Protein AF-A0A412TV08-F1 (afdb_monomer)

Organism: NCBI:txid28118

Solvent-accessible surface area (backbone atoms only — not comparable to full-atom values): 6202 Å² total; per-residue (Å²): 136,97,55,61,67,62,41,34,57,35,38,58,67,68,34,67,70,36,47,51,52,47,47,73,65,44,47,66,56,46,33,57,51,39,27,67,74,63,77,43,70,82,64,24,65,58,35,40,50,54,38,51,50,53,54,70,74,43,90,70,73,52,97,38,61,67,58,44,49,56,49,52,55,51,46,29,51,54,43,46,53,49,52,54,52,50,51,53,51,51,51,53,53,51,51,51,50,56,53,50,48,55,62,60,64,66,73,78,78,126

Nearest PDB structures (foldseek):
  5wur-assembly1_A  TM=7.816E-01  e=1.477E-01  Bacillus subtilis subsp. subtilis str. 168
  5wuq-assembly1_A  TM=8.439E-01  e=2.609E-01  Bacillus subtilis subsp. subtilis str. 168
  5wur-assembly2_B  TM=8.355E-01  e=5.787E-01  Bacillus subtilis subsp. subtilis str. 168
  8z6g-assembly3_F  TM=8.145E-01  e=9.124E-01  Pseudomonas aeruginosa
  8z6g-assembly1_B  TM=6.628E-01  e=6.485E-01  Pseudomonas aeruginosa

Secondary structure (DSSP, 8-state):
---HHHHHHHHHTT-HHHHHHHHHHHHHHHHHHHHHHHSSSTTHHHHHHHHHHHHHHS----SSHHHHHHHHHHHHHHHHHHHHHHHHHHHHHHHHHHHHHHHHHTTS--

Mean predicted aligned error: 6.92 Å

Foldseek 3Di:
DVDFQVLQVCVLVVPPVSLVVCCVPVVVVQLVVLCVLLVHNPCSNVLLVVLSVVSSPDNDHDPTPVRVNVSSNVSSNVSSVVVNVVVVVVVVVVVVVVVVVVVVVVVPPD

pLDDT: mean 89.28, std 14.38, range [39.72,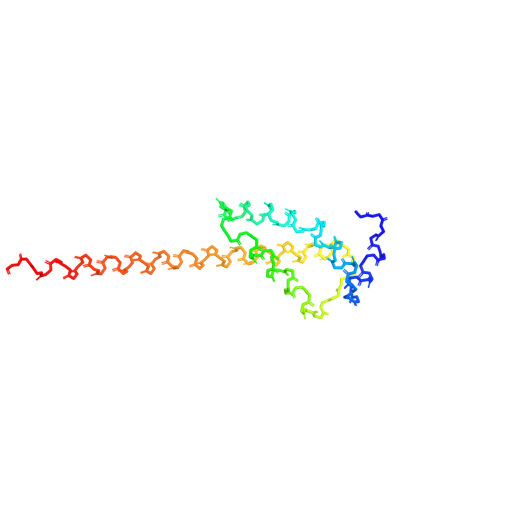 98.19]

Sequence (110 aa):
MRDNERFIVDLNKKRETAWQQLYEEFYPALCTYAAKLTHDNVGVEDIVQEGMIGLWDSSLQFPNVKSLAGWLYKAVYNRALNMIRDRDNARRLLGNYTSGISLNCGLVLI

InterPro domains:
  IPR007627 RNA polymerase sigma-70 region 2 [PF04542] (22-88)
  IPR013325 RNA polymerase sigma factor, region 2 [SSF88946] (8-94)
  IPR014284 RNA polymerase sigma-70-like domain [TIGR02937] (18-92)
  IPR039425 RNA polymerase sigma-70-like [PTHR43133] (11-92)

Radius of gyration: 20.76 Å; Cα contacts (8 Å, |Δi|>4): 56; chains: 1; bounding box: 42×23×69 Å

Structure (mmCIF, N/CA/C/O backbone):
data_AF-A0A412TV08-F1
#
_entry.id   AF-A0A412TV08-F1
#
loop_
_atom_site.group_PDB
_atom_site.id
_atom_site.type_symbol
_atom_site.label_atom_id
_atom_site.label_alt_id
_atom_site.label_comp_id
_atom_site.label_asym_id
_atom_site.label_entity_id
_atom_site.label_seq_id
_atom_site.pdbx_PDB_ins_code
_atom_site.Cartn_x
_atom_site.Cartn_y
_atom_site.Cartn_z
_atom_site.occupancy
_atom_site.B_iso_or_equiv
_atom_site.auth_seq_id
_atom_site.auth_comp_id
_atom_site.auth_asym_id
_atom_site.auth_atom_id
_atom_site.pdbx_PDB_model_num
ATOM 1 N N . MET A 1 1 ? -4.241 11.683 10.830 1.00 63.38 1 MET A N 1
ATOM 2 C CA . MET A 1 1 ? -5.334 10.900 11.460 1.00 63.38 1 MET A CA 1
ATOM 3 C C . MET A 1 1 ? -5.574 11.265 12.942 1.00 63.38 1 MET A C 1
ATOM 5 O O . MET A 1 1 ? -4.601 11.354 13.679 1.00 63.38 1 MET A O 1
ATOM 9 N N . ARG A 1 2 ? -6.824 11.523 13.392 1.00 68.19 2 ARG A N 1
ATOM 10 C CA . ARG A 1 2 ? -7.155 11.905 14.800 1.00 68.19 2 ARG A CA 1
ATOM 11 C C . ARG A 1 2 ? -7.482 10.721 15.729 1.00 68.19 2 ARG A C 1
ATOM 13 O O . ARG A 1 2 ? -7.306 10.857 16.932 1.00 68.19 2 ARG A O 1
ATOM 20 N N . ASP A 1 3 ? -7.918 9.585 15.180 1.00 85.88 3 ASP A N 1
ATOM 21 C CA . ASP A 1 3 ? -8.273 8.372 15.933 1.00 85.88 3 ASP A CA 1
ATOM 22 C C . ASP A 1 3 ? -7.696 7.125 15.237 1.00 85.88 3 ASP A C 1
ATOM 24 O O . ASP A 1 3 ? -8.311 6.513 14.361 1.00 85.88 3 ASP A O 1
ATOM 28 N N . ASN A 1 4 ? -6.450 6.797 15.586 1.00 89.44 4 ASN A N 1
ATOM 29 C CA . ASN A 1 4 ? -5.692 5.719 14.947 1.00 89.44 4 ASN A CA 1
ATOM 30 C C . ASN A 1 4 ? -6.219 4.324 15.298 1.00 89.44 4 ASN A C 1
ATOM 32 O O . ASN A 1 4 ? -6.132 3.410 14.476 1.00 89.44 4 ASN A O 1
ATOM 36 N N . GLU A 1 5 ? -6.732 4.151 16.514 1.00 91.12 5 GLU A N 1
ATOM 37 C CA . GLU A 1 5 ? -7.236 2.866 16.996 1.00 91.12 5 GLU A CA 1
ATOM 38 C C . GLU A 1 5 ? -8.533 2.511 16.280 1.00 91.12 5 GLU A C 1
ATOM 40 O O . GLU A 1 5 ? -8.662 1.408 15.738 1.00 91.12 5 GLU A O 1
ATOM 45 N N . ARG A 1 6 ? -9.463 3.470 16.184 1.00 94.38 6 ARG A N 1
ATOM 46 C CA . ARG A 1 6 ? -10.714 3.248 15.463 1.00 94.38 6 ARG A CA 1
ATOM 47 C C . ARG A 1 6 ? -10.484 2.994 13.982 1.00 94.38 6 ARG A C 1
ATOM 49 O O . ARG A 1 6 ? -11.082 2.070 13.430 1.00 94.38 6 ARG A O 1
ATOM 56 N N . PHE A 1 7 ? -9.604 3.777 13.360 1.00 96.19 7 PHE A N 1
ATOM 57 C CA . PHE A 1 7 ? -9.249 3.601 11.957 1.00 96.19 7 PHE A CA 1
ATOM 58 C C . PHE A 1 7 ? -8.751 2.184 11.672 1.00 96.19 7 PHE A C 1
ATOM 60 O O . PHE A 1 7 ? -9.230 1.548 10.740 1.00 96.19 7 PHE A O 1
ATOM 67 N N . ILE A 1 8 ? -7.836 1.659 12.493 1.00 97.00 8 ILE A N 1
ATOM 68 C CA . ILE A 1 8 ? -7.282 0.319 12.274 1.00 97.00 8 ILE A CA 1
ATOM 69 C C . ILE A 1 8 ? -8.330 -0.770 12.428 1.00 97.00 8 ILE A C 1
ATOM 71 O O . ILE A 1 8 ? -8.371 -1.682 11.606 1.00 97.00 8 ILE A O 1
ATOM 75 N N . VAL A 1 9 ? -9.206 -0.667 13.428 1.00 96.81 9 VAL A N 1
ATOM 76 C CA . VAL A 1 9 ? -10.316 -1.616 13.590 1.00 96.81 9 VAL A CA 1
ATOM 77 C C . VAL A 1 9 ? -11.236 -1.600 12.369 1.00 96.81 9 VAL A C 1
ATOM 79 O O . VAL A 1 9 ? -11.654 -2.659 11.899 1.00 96.81 9 VAL A O 1
ATOM 82 N N . ASP A 1 10 ? -11.553 -0.417 11.849 1.00 97.38 10 ASP A N 1
ATOM 83 C CA . ASP A 1 10 ? -12.466 -0.261 10.719 1.00 97.38 10 ASP A CA 1
ATOM 84 C C . ASP A 1 10 ? -11.816 -0.678 9.387 1.00 97.38 10 ASP A C 1
ATOM 86 O O . ASP A 1 10 ? -12.474 -1.320 8.565 1.00 97.38 10 ASP A O 1
ATOM 90 N N . LEU A 1 11 ? -10.516 -0.426 9.216 1.00 97.12 11 LEU A N 1
ATOM 91 C CA . LEU A 1 11 ? -9.724 -0.881 8.073 1.00 97.12 11 LEU A CA 1
ATOM 92 C C . LEU A 1 11 ? -9.622 -2.409 8.031 1.00 97.12 11 LEU A C 1
ATOM 94 O O . LEU A 1 11 ? -9.866 -3.024 6.998 1.00 97.12 11 LEU A O 1
ATOM 98 N N . ASN A 1 12 ? -9.319 -3.030 9.171 1.00 96.88 12 ASN A N 1
ATOM 99 C CA . ASN A 1 12 ? -9.245 -4.483 9.335 1.00 96.88 12 ASN A CA 1
ATOM 100 C C . ASN A 1 12 ? -10.571 -5.188 9.005 1.00 96.88 12 ASN A C 1
ATOM 102 O O . ASN A 1 12 ? -10.583 -6.332 8.548 1.00 96.88 12 ASN A O 1
ATOM 106 N N . LYS A 1 13 ? -11.694 -4.489 9.201 1.00 97.06 13 LYS A N 1
ATOM 107 C CA . LYS A 1 13 ? -13.044 -4.926 8.815 1.00 97.06 13 LYS A CA 1
ATOM 108 C C . LYS A 1 13 ? -13.417 -4.562 7.374 1.00 97.06 13 LYS A C 1
ATOM 110 O O . LYS A 1 13 ? -14.566 -4.767 6.996 1.00 97.06 13 LYS A O 1
ATOM 115 N N . LYS A 1 14 ? -12.482 -4.009 6.594 1.00 95.62 14 LYS A N 1
ATOM 116 C CA . LYS A 1 14 ? -12.669 -3.551 5.209 1.00 95.62 14 LYS A CA 1
ATOM 117 C C . LYS A 1 14 ? -13.843 -2.582 5.046 1.00 95.62 14 LYS A C 1
ATOM 119 O O . LYS A 1 14 ? -14.601 -2.659 4.085 1.00 95.62 14 LYS A O 1
ATOM 124 N N . ARG A 1 15 ? -14.020 -1.663 6.000 1.00 97.38 15 ARG A N 1
ATOM 125 C CA . ARG A 1 15 ? -15.035 -0.610 5.869 1.00 97.38 15 ARG A CA 1
ATOM 126 C C . ARG A 1 15 ? -14.604 0.416 4.829 1.00 97.38 15 ARG A C 1
ATOM 128 O O . ARG A 1 15 ? -13.489 0.928 4.899 1.00 97.38 15 ARG A O 1
ATOM 135 N N . GLU A 1 16 ? -15.521 0.772 3.935 1.00 95.69 16 GLU A N 1
ATOM 136 C CA . GLU A 1 16 ? -15.276 1.727 2.846 1.00 95.69 16 GLU A CA 1
ATOM 137 C C . GLU A 1 16 ? -14.758 3.080 3.348 1.00 95.69 16 GLU A C 1
ATOM 139 O O . GLU A 1 16 ? -13.823 3.626 2.777 1.00 95.69 16 GLU A O 1
ATOM 144 N N . THR A 1 17 ? -15.282 3.590 4.466 1.00 95.81 17 THR A N 1
ATOM 145 C CA . THR A 1 17 ? -14.840 4.872 5.038 1.00 95.81 17 THR A CA 1
ATOM 146 C C . THR A 1 17 ? -13.383 4.845 5.503 1.00 95.81 17 THR A C 1
ATOM 148 O O . THR A 1 17 ? -12.642 5.799 5.277 1.00 95.81 17 THR A O 1
ATOM 151 N N . ALA A 1 18 ? -12.946 3.743 6.119 1.00 96.44 18 ALA A N 1
ATOM 152 C CA . ALA A 1 18 ? -11.551 3.562 6.511 1.00 96.44 18 ALA A CA 1
ATOM 153 C C . ALA A 1 18 ? -10.654 3.341 5.286 1.00 96.44 18 ALA A C 1
ATOM 155 O O . ALA A 1 18 ? -9.514 3.796 5.267 1.00 96.44 18 ALA A O 1
ATOM 156 N N . TRP A 1 19 ? -11.169 2.688 4.244 1.00 96.69 19 TRP A N 1
ATOM 157 C CA . TRP A 1 19 ? -10.449 2.528 2.984 1.00 96.69 19 TRP A CA 1
ATOM 158 C C . TRP A 1 19 ? -10.236 3.857 2.258 1.00 96.69 19 TRP A C 1
ATOM 160 O O . TRP A 1 19 ? -9.121 4.159 1.841 1.00 96.69 19 TRP A O 1
ATOM 170 N N . GLN A 1 20 ? -11.278 4.682 2.167 1.00 96.81 20 GLN A N 1
ATOM 171 C CA . GLN A 1 20 ? -11.187 6.021 1.597 1.00 96.81 20 GLN A CA 1
ATOM 172 C C . GLN A 1 20 ? -10.154 6.862 2.354 1.00 96.81 20 GLN A C 1
ATOM 174 O O . GLN A 1 20 ? -9.263 7.444 1.741 1.00 96.81 20 GLN A O 1
ATOM 179 N N . GLN A 1 21 ? -10.213 6.853 3.687 1.00 95.62 21 GLN A N 1
ATOM 180 C CA . GLN A 1 21 ? -9.248 7.571 4.513 1.00 95.62 21 GLN A CA 1
ATOM 181 C C . GLN A 1 21 ? -7.812 7.048 4.325 1.00 95.62 21 GLN A C 1
ATOM 183 O O . GLN A 1 21 ? -6.875 7.843 4.257 1.00 95.62 21 GLN A O 1
ATOM 188 N N . LEU A 1 22 ? -7.624 5.726 4.211 1.00 96.38 22 LEU A N 1
ATOM 189 C CA . LEU A 1 22 ? -6.323 5.139 3.885 1.00 96.38 22 LEU A CA 1
ATOM 190 C C . LEU A 1 22 ? -5.802 5.694 2.558 1.00 96.38 22 LEU A C 1
ATOM 192 O O . LEU A 1 22 ? -4.639 6.081 2.471 1.00 96.38 22 LEU A O 1
ATOM 196 N N . TYR A 1 23 ? -6.654 5.703 1.535 1.00 96.56 23 TYR A N 1
ATOM 197 C CA . TYR A 1 23 ? -6.290 6.151 0.202 1.00 96.56 23 TYR A CA 1
ATOM 198 C C . TYR A 1 23 ? -5.875 7.624 0.217 1.00 96.56 23 TYR A C 1
ATOM 200 O O . TYR A 1 23 ? -4.775 7.955 -0.214 1.00 96.56 23 TYR A O 1
ATOM 208 N N . GLU A 1 24 ? -6.697 8.495 0.801 1.00 95.88 24 GLU A N 1
ATOM 209 C CA . GLU A 1 24 ? -6.428 9.933 0.899 1.00 95.88 24 GLU A CA 1
ATOM 210 C C . GLU A 1 24 ? -5.118 10.248 1.646 1.00 95.88 24 GLU A C 1
ATOM 212 O O . GLU A 1 24 ? -4.379 11.146 1.242 1.00 95.88 24 GLU A O 1
ATOM 217 N N . GLU A 1 25 ? -4.795 9.504 2.711 1.00 94.25 25 GLU A N 1
ATOM 218 C CA . GLU A 1 25 ? -3.620 9.775 3.553 1.00 94.25 25 GLU A CA 1
ATOM 219 C C . GLU A 1 25 ? -2.334 9.119 3.020 1.00 94.25 25 GLU A C 1
ATOM 221 O O . GLU A 1 25 ? -1.267 9.737 3.031 1.00 94.25 25 GLU A O 1
ATOM 226 N N . PHE A 1 26 ? -2.406 7.877 2.531 1.00 96.81 26 PHE A N 1
ATOM 227 C CA . PHE A 1 26 ? -1.218 7.116 2.132 1.00 96.81 26 PHE A CA 1
ATOM 228 C C . PHE A 1 26 ? -0.897 7.211 0.645 1.00 96.81 26 PHE A C 1
ATOM 230 O O . PHE A 1 26 ? 0.284 7.175 0.304 1.00 96.81 26 PHE A O 1
ATOM 237 N N . TYR A 1 27 ? -1.886 7.340 -0.243 1.00 97.62 27 TYR A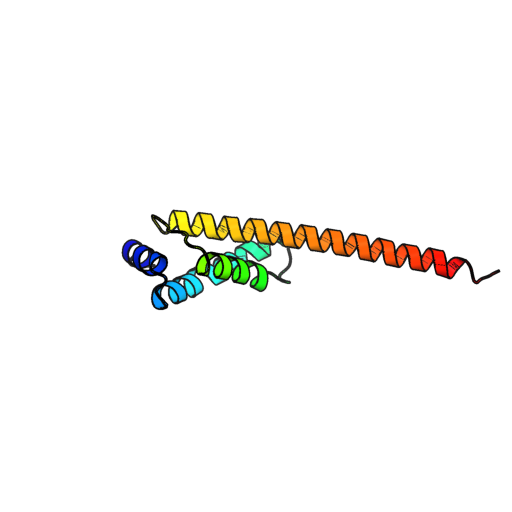 N 1
ATOM 238 C CA . TYR A 1 27 ? -1.637 7.295 -1.687 1.00 97.62 27 TYR A CA 1
ATOM 239 C C . TYR A 1 27 ? -0.636 8.369 -2.154 1.00 97.62 27 TYR A C 1
ATOM 241 O O . TYR A 1 27 ? 0.362 8.002 -2.782 1.00 97.62 27 TYR A O 1
ATOM 249 N N . PRO A 1 28 ? -0.776 9.665 -1.789 1.00 96.94 28 PRO A N 1
ATOM 250 C CA . PRO A 1 28 ? 0.170 10.694 -2.233 1.00 96.94 28 PRO A CA 1
ATOM 251 C C . PRO A 1 28 ? 1.585 10.487 -1.667 1.00 96.94 28 PRO A C 1
ATOM 253 O O . PRO A 1 28 ? 2.591 10.713 -2.350 1.00 96.94 28 PRO A O 1
ATOM 256 N N . ALA A 1 29 ? 1.675 10.023 -0.416 1.00 97.06 29 ALA A N 1
ATOM 257 C CA . ALA A 1 29 ? 2.944 9.750 0.252 1.00 97.06 29 ALA A CA 1
ATOM 258 C C . ALA A 1 29 ? 3.674 8.554 -0.379 1.00 97.06 29 ALA A C 1
ATOM 260 O O . ALA A 1 29 ? 4.881 8.618 -0.624 1.00 97.06 29 ALA A O 1
ATOM 261 N N . LEU A 1 30 ? 2.938 7.487 -0.700 1.00 98.00 30 LEU A N 1
ATOM 262 C CA . LEU A 1 30 ? 3.467 6.309 -1.381 1.00 98.00 30 LEU A CA 1
ATOM 263 C C . LEU A 1 30 ? 3.875 6.626 -2.821 1.00 98.00 30 LEU A C 1
ATOM 265 O O . LEU A 1 30 ? 4.928 6.156 -3.242 1.00 98.00 30 LEU A O 1
ATOM 269 N N . CYS A 1 31 ? 3.128 7.468 -3.543 1.00 97.31 31 CYS A N 1
ATOM 270 C CA . CYS A 1 31 ? 3.517 7.919 -4.884 1.00 97.31 31 CYS A CA 1
ATOM 271 C C . CYS A 1 31 ? 4.839 8.689 -4.839 1.00 97.31 31 CYS A C 1
ATOM 273 O O . CYS A 1 31 ? 5.773 8.381 -5.574 1.00 97.31 31 CYS A O 1
ATOM 275 N N . THR A 1 32 ? 4.962 9.635 -3.904 1.00 96.62 32 THR A N 1
ATOM 276 C CA . THR A 1 32 ? 6.209 10.387 -3.693 1.00 96.62 32 THR A CA 1
ATOM 277 C C . THR A 1 32 ? 7.379 9.459 -3.355 1.00 96.62 32 THR A C 1
ATOM 279 O O . THR A 1 32 ? 8.507 9.678 -3.800 1.00 96.62 32 THR A O 1
ATOM 282 N N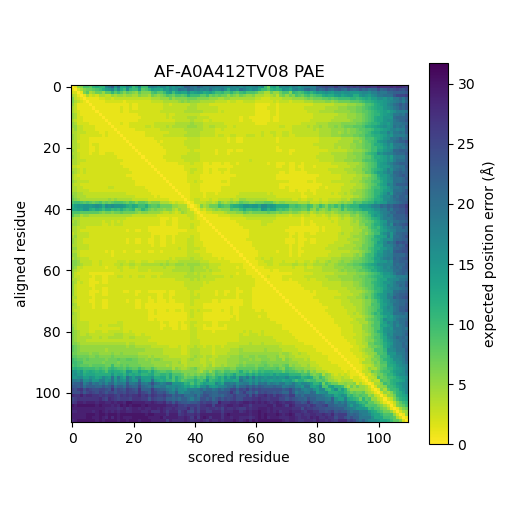 . TYR A 1 33 ? 7.135 8.421 -2.555 1.00 97.12 33 TYR A N 1
ATOM 283 C CA . TYR A 1 33 ? 8.150 7.433 -2.207 1.00 97.12 33 TYR A CA 1
ATOM 284 C C . TYR A 1 33 ? 8.554 6.563 -3.403 1.00 97.12 33 TYR A C 1
ATOM 286 O O . TYR A 1 33 ? 9.745 6.427 -3.674 1.00 97.12 33 TYR A O 1
ATOM 294 N N . ALA A 1 34 ? 7.587 6.028 -4.147 1.00 96.94 34 ALA A N 1
ATOM 295 C CA . ALA A 1 34 ? 7.827 5.220 -5.336 1.00 96.94 34 ALA A CA 1
ATOM 296 C C . ALA A 1 34 ? 8.585 6.008 -6.414 1.00 96.94 34 ALA A C 1
ATOM 298 O O . ALA A 1 34 ? 9.597 5.514 -6.899 1.00 96.94 34 ALA A O 1
ATOM 299 N N . ALA A 1 35 ? 8.197 7.258 -6.691 1.00 95.81 35 ALA A N 1
ATOM 300 C CA . ALA A 1 35 ? 8.887 8.132 -7.645 1.00 95.81 35 ALA A CA 1
ATOM 301 C C . ALA A 1 35 ? 10.379 8.322 -7.313 1.00 95.81 35 ALA A C 1
ATOM 303 O O . ALA A 1 35 ?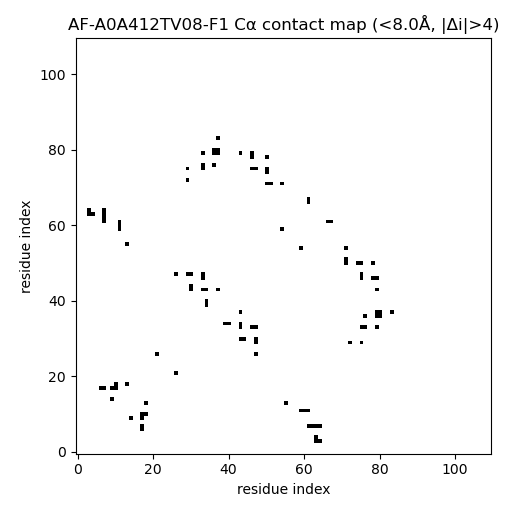 11.236 8.341 -8.199 1.00 95.81 35 ALA A O 1
ATOM 304 N N . LYS A 1 36 ? 10.720 8.415 -6.019 1.00 95.06 36 LYS A N 1
ATOM 305 C CA . LYS A 1 36 ? 12.120 8.502 -5.569 1.00 95.06 36 LYS A CA 1
ATOM 306 C C . LYS A 1 36 ? 12.906 7.219 -5.834 1.00 95.06 36 LYS A C 1
ATOM 308 O O . LYS A 1 36 ? 14.102 7.306 -6.092 1.00 95.06 36 LYS A O 1
ATOM 313 N N . LEU A 1 37 ? 12.259 6.057 -5.750 1.00 94.25 37 LEU A N 1
ATOM 314 C CA . LEU A 1 37 ? 12.886 4.759 -6.016 1.00 94.25 37 LEU A CA 1
ATOM 315 C C . LEU A 1 37 ? 13.079 4.511 -7.514 1.00 94.25 37 LEU A C 1
ATOM 317 O O . LEU A 1 37 ? 14.082 3.932 -7.919 1.00 94.25 37 LEU A O 1
ATOM 321 N N . THR A 1 38 ? 12.108 4.920 -8.330 1.00 91.44 38 THR A N 1
ATOM 322 C CA . THR A 1 38 ? 12.080 4.653 -9.774 1.00 91.44 38 THR A CA 1
ATOM 323 C C . THR A 1 38 ? 12.884 5.665 -10.586 1.00 91.44 38 THR A C 1
ATOM 325 O O . THR A 1 38 ? 13.163 5.401 -11.754 1.00 91.44 38 THR A O 1
ATOM 328 N N . HIS A 1 39 ? 13.269 6.796 -9.979 1.00 87.19 39 HIS A N 1
ATOM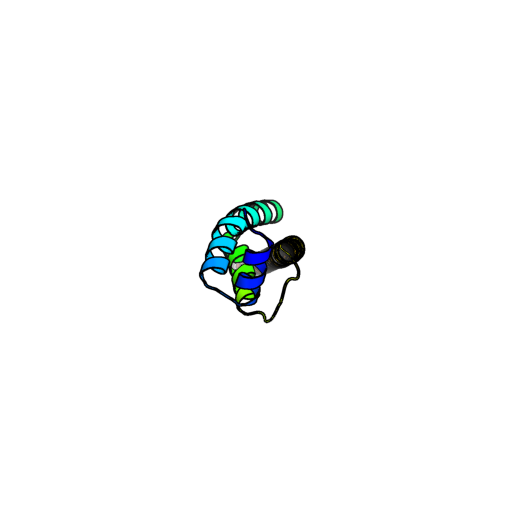 329 C CA . HIS A 1 39 ? 13.960 7.927 -10.619 1.00 87.19 39 HIS A CA 1
ATOM 330 C C . HIS A 1 39 ? 13.210 8.528 -11.824 1.00 87.19 39 HIS A C 1
ATOM 332 O O . HIS A 1 39 ? 13.792 9.260 -12.620 1.00 87.19 39 HIS A O 1
ATOM 338 N N . ASP A 1 40 ? 11.921 8.218 -11.948 1.00 78.94 40 ASP A N 1
ATOM 339 C CA . ASP A 1 40 ? 11.018 8.638 -13.015 1.00 78.94 40 ASP A CA 1
ATOM 340 C C . ASP A 1 40 ? 9.568 8.487 -12.521 1.00 78.94 40 ASP A C 1
ATOM 342 O O . ASP A 1 40 ? 9.281 7.630 -11.682 1.00 78.94 40 ASP A O 1
ATOM 346 N N . ASN A 1 41 ? 8.655 9.299 -13.048 1.00 80.56 41 ASN A N 1
ATOM 347 C CA . ASN A 1 41 ? 7.240 9.299 -12.679 1.00 80.56 41 ASN A CA 1
ATOM 348 C C . ASN A 1 41 ? 6.411 8.259 -13.446 1.00 80.56 41 ASN A C 1
ATOM 350 O O . ASN A 1 41 ? 5.281 7.970 -13.058 1.00 80.56 41 ASN A O 1
ATOM 354 N N . VAL A 1 42 ? 6.943 7.672 -14.523 1.00 85.75 42 VAL A N 1
ATOM 355 C CA . VAL A 1 42 ? 6.208 6.664 -15.299 1.00 85.75 42 VAL A CA 1
ATOM 356 C C . VAL A 1 42 ? 5.957 5.420 -14.438 1.00 85.75 42 VAL A C 1
ATOM 358 O O . VAL A 1 42 ? 6.907 4.842 -13.905 1.00 85.75 42 VAL A O 1
ATOM 361 N N . GLY A 1 43 ? 4.703 4.966 -14.347 1.00 89.38 43 GLY A N 1
ATOM 362 C CA . GLY A 1 43 ? 4.296 3.739 -13.639 1.00 89.38 43 GLY A CA 1
ATOM 363 C C . GLY A 1 43 ? 4.236 3.847 -12.109 1.00 89.38 43 GLY A C 1
ATOM 364 O O . GLY A 1 43 ? 3.996 2.850 -11.435 1.00 89.38 43 GLY A O 1
ATOM 365 N N . VAL A 1 44 ? 4.457 5.039 -11.542 1.00 95.38 44 VAL A N 1
ATOM 366 C CA . VAL A 1 44 ? 4.392 5.266 -10.087 1.00 95.38 44 VAL A CA 1
ATOM 367 C C . VAL A 1 44 ? 2.988 5.009 -9.538 1.00 95.38 44 VAL A C 1
ATOM 369 O O . VAL A 1 44 ? 2.847 4.347 -8.511 1.00 95.38 44 VAL A O 1
ATOM 372 N N . GLU A 1 45 ? 1.966 5.516 -10.226 1.00 96.12 45 GLU A N 1
ATOM 373 C CA . GLU A 1 45 ? 0.563 5.336 -9.839 1.00 96.12 45 GLU A CA 1
ATOM 374 C C . GLU A 1 45 ? 0.183 3.852 -9.848 1.00 96.12 45 GLU A C 1
ATOM 376 O O . GLU A 1 45 ? -0.321 3.353 -8.843 1.00 96.12 45 GLU A O 1
ATOM 381 N N . ASP A 1 46 ? 0.557 3.123 -10.905 1.00 95.94 46 ASP A N 1
ATOM 382 C CA . ASP A 1 46 ? 0.306 1.683 -11.032 1.00 95.94 46 ASP A CA 1
ATOM 383 C C . ASP A 1 46 ? 0.939 0.892 -9.877 1.00 95.94 46 ASP A C 1
ATOM 385 O O . ASP A 1 46 ? 0.278 0.072 -9.239 1.00 95.94 46 ASP A O 1
ATOM 389 N N . ILE A 1 47 ? 2.201 1.182 -9.533 1.00 96.62 47 ILE A N 1
ATOM 390 C CA . ILE A 1 47 ? 2.901 0.534 -8.411 1.00 96.62 47 ILE A CA 1
ATOM 391 C C . ILE A 1 47 ? 2.113 0.687 -7.103 1.00 96.62 47 ILE A C 1
ATOM 393 O O . ILE A 1 47 ? 1.955 -0.277 -6.343 1.00 96.62 47 ILE A O 1
ATOM 397 N N . VAL A 1 48 ? 1.670 1.909 -6.802 1.00 97.88 48 VAL A N 1
ATOM 398 C CA . VAL A 1 48 ? 0.972 2.215 -5.548 1.00 97.88 48 VAL A CA 1
ATOM 399 C C . VAL A 1 48 ? -0.428 1.616 -5.561 1.00 97.88 48 VAL A C 1
ATOM 401 O O . VAL A 1 48 ? -0.829 0.994 -4.573 1.00 97.88 48 VAL A O 1
ATOM 404 N N . GLN A 1 49 ? -1.140 1.739 -6.680 1.00 96.56 49 GLN A N 1
ATOM 405 C CA . GLN A 1 49 ? -2.479 1.202 -6.861 1.00 96.56 49 GLN A CA 1
ATOM 406 C C . GLN A 1 49 ? -2.488 -0.321 -6.709 1.00 96.56 49 GLN A C 1
ATOM 408 O O . GLN A 1 49 ? -3.282 -0.847 -5.934 1.00 96.56 49 GLN A O 1
ATOM 413 N N . GLU A 1 50 ? -1.559 -1.042 -7.336 1.00 96.69 50 GLU A N 1
ATOM 414 C CA . GLU A 1 50 ? -1.426 -2.489 -7.147 1.00 96.69 50 GLU A CA 1
ATOM 415 C C . GLU A 1 50 ? -1.046 -2.868 -5.704 1.00 96.69 50 GLU A C 1
ATOM 417 O O . GLU A 1 50 ? -1.423 -3.933 -5.200 1.00 96.69 50 GLU A O 1
ATOM 422 N N . GLY A 1 51 ? -0.266 -2.025 -5.020 1.00 96.88 51 GLY A N 1
ATOM 423 C CA . GLY A 1 51 ? 0.047 -2.187 -3.600 1.00 96.88 51 GLY A CA 1
ATOM 424 C C . GLY A 1 51 ? -1.206 -2.109 -2.728 1.00 96.88 51 GLY A C 1
ATOM 425 O O . GLY A 1 51 ? -1.417 -2.965 -1.868 1.00 96.88 51 GLY A O 1
ATOM 426 N N . MET A 1 52 ? -2.058 -1.119 -2.988 1.00 96.75 52 MET A N 1
ATOM 427 C C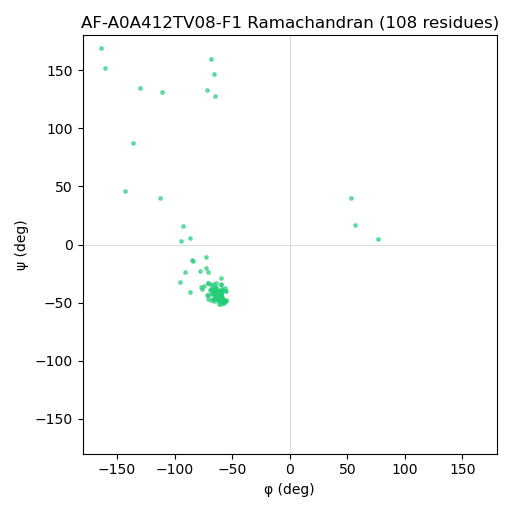A . MET A 1 52 ? -3.321 -0.925 -2.279 1.00 96.75 52 MET A CA 1
ATOM 428 C C . MET A 1 52 ? -4.363 -1.987 -2.645 1.00 96.75 52 MET A C 1
ATOM 430 O O . MET A 1 52 ? -4.969 -2.559 -1.749 1.00 96.75 52 MET A O 1
ATOM 434 N N . ILE A 1 53 ? -4.525 -2.349 -3.918 1.00 96.62 53 ILE A N 1
ATOM 435 C CA . ILE A 1 53 ? -5.409 -3.456 -4.322 1.00 96.62 53 ILE A CA 1
ATOM 436 C C . ILE A 1 53 ? -4.969 -4.758 -3.643 1.00 96.62 53 ILE A C 1
ATOM 438 O O . ILE A 1 53 ? -5.783 -5.449 -3.037 1.00 96.62 53 ILE A O 1
ATOM 442 N N . GLY A 1 54 ? -3.663 -5.047 -3.630 1.00 96.12 54 GLY A N 1
ATOM 443 C CA . GLY A 1 54 ? -3.133 -6.224 -2.939 1.00 96.12 54 GLY A CA 1
ATOM 444 C C . GLY A 1 54 ? -3.434 -6.232 -1.437 1.00 96.12 54 GLY A C 1
ATOM 445 O O . GLY A 1 54 ? -3.691 -7.291 -0.869 1.00 96.12 54 GLY A O 1
ATOM 446 N N . LEU A 1 55 ? -3.444 -5.064 -0.788 1.00 97.00 55 LEU A N 1
ATOM 447 C CA . LEU A 1 55 ? -3.890 -4.935 0.599 1.00 97.00 55 LEU A CA 1
ATOM 448 C C . LEU A 1 55 ? -5.385 -5.240 0.738 1.00 97.00 55 LEU A C 1
ATOM 450 O O . LEU A 1 55 ? -5.761 -6.024 1.611 1.00 97.00 55 LEU A O 1
ATOM 454 N N . TRP A 1 56 ? -6.212 -4.633 -0.118 1.00 96.44 56 TRP A N 1
ATOM 455 C CA . TRP A 1 56 ? -7.665 -4.791 -0.113 1.00 96.44 56 TRP A CA 1
ATOM 456 C C . TRP A 1 56 ? -8.093 -6.240 -0.319 1.00 96.44 56 TRP A C 1
ATOM 458 O O . TRP A 1 56 ? -8.983 -6.710 0.383 1.00 96.44 56 TRP A O 1
ATOM 468 N N . ASP A 1 57 ? -7.434 -6.973 -1.213 1.00 96.44 57 ASP A N 1
ATOM 469 C CA . ASP A 1 57 ? -7.757 -8.373 -1.496 1.00 96.44 57 ASP A CA 1
ATOM 470 C C . ASP A 1 57 ? -7.213 -9.330 -0.428 1.00 96.44 57 ASP A C 1
ATOM 472 O O . ASP A 1 57 ? -7.744 -10.423 -0.226 1.00 96.44 57 ASP A O 1
ATOM 476 N N . SER A 1 58 ? -6.186 -8.917 0.319 1.00 95.19 58 SER A N 1
ATOM 477 C CA . SER A 1 58 ? -5.585 -9.756 1.352 1.00 95.19 58 SER A CA 1
ATOM 478 C C . SER A 1 58 ? -6.516 -10.003 2.547 1.00 95.19 58 SER A C 1
ATOM 480 O O . SER A 1 58 ? -7.447 -9.246 2.836 1.00 95.19 58 SER A O 1
ATOM 482 N N . SER A 1 59 ? -6.226 -11.062 3.301 1.00 95.56 59 SER A N 1
ATOM 483 C CA . SER A 1 59 ? -6.814 -11.322 4.621 1.00 95.56 59 SER A CA 1
ATOM 484 C C . SER A 1 59 ? -5.959 -10.756 5.764 1.00 95.56 59 SER A C 1
ATOM 486 O O . SER A 1 59 ? -6.102 -11.189 6.908 1.00 95.56 59 SER A O 1
ATOM 488 N N . LEU A 1 60 ? -5.020 -9.850 5.462 1.00 96.31 60 LEU A N 1
ATOM 489 C CA . LEU A 1 60 ? -4.110 -9.296 6.458 1.00 96.31 60 LEU A CA 1
ATOM 490 C C . LEU A 1 60 ? -4.868 -8.453 7.479 1.00 96.31 60 LEU A C 1
ATOM 492 O O . LEU A 1 60 ? -5.864 -7.800 7.179 1.00 96.31 60 LEU A O 1
ATOM 496 N N . GLN A 1 61 ? -4.360 -8.487 8.703 1.00 97.06 61 GLN A N 1
ATOM 497 C CA . GLN A 1 61 ? -4.882 -7.738 9.832 1.00 97.06 61 GLN A CA 1
ATOM 498 C C . GLN A 1 61 ? -3.711 -7.020 10.484 1.00 97.06 61 GLN A C 1
ATOM 500 O O . GLN A 1 61 ? -2.649 -7.613 10.699 1.00 97.06 61 GLN A O 1
ATOM 505 N N . PHE A 1 62 ? -3.899 -5.747 10.801 1.00 97.25 62 PHE A N 1
ATOM 506 C CA . PHE A 1 62 ? -2.847 -4.914 11.364 1.00 97.25 62 PHE A CA 1
ATOM 507 C C . PHE A 1 62 ? -3.163 -4.580 12.818 1.00 97.25 62 PHE A C 1
ATOM 509 O O . PHE A 1 62 ? -4.272 -4.135 13.105 1.00 97.25 62 PHE A O 1
ATOM 516 N N . PRO A 1 63 ? -2.212 -4.749 13.751 1.00 96.44 63 PRO A N 1
ATOM 517 C CA . PRO A 1 63 ? -2.413 -4.344 15.140 1.00 96.44 63 PRO A CA 1
ATOM 518 C C . PRO A 1 63 ? -2.424 -2.821 15.325 1.00 96.44 63 PRO A C 1
ATOM 520 O O . PRO A 1 63 ? -2.951 -2.331 16.316 1.00 96.44 63 PRO A O 1
ATOM 523 N N . ASN A 1 64 ? -1.799 -2.061 14.419 1.00 96.38 64 ASN A N 1
ATOM 524 C CA . ASN A 1 64 ? -1.727 -0.600 14.490 1.00 96.38 64 ASN A CA 1
ATOM 525 C C . ASN A 1 64 ? -1.304 0.032 13.150 1.00 96.38 64 ASN A C 1
ATOM 527 O O . ASN A 1 64 ? -0.792 -0.638 12.250 1.00 96.38 64 ASN A O 1
ATOM 531 N N . VAL A 1 65 ? -1.431 1.357 13.057 1.00 96.00 65 VAL A N 1
ATOM 532 C CA . VAL A 1 65 ? -1.085 2.154 11.864 1.00 96.00 65 VAL A CA 1
ATOM 533 C C . VAL A 1 65 ? 0.381 2.017 11.471 1.00 96.00 65 VAL A C 1
ATOM 535 O O . VAL A 1 65 ? 0.695 1.9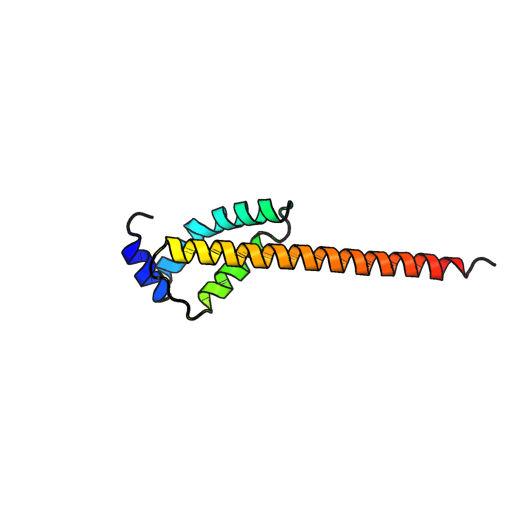83 10.287 1.00 96.00 65 VAL A O 1
ATOM 538 N N . LYS A 1 66 ? 1.291 1.871 12.440 1.00 96.12 66 LYS A N 1
ATOM 539 C CA . LYS A 1 66 ? 2.722 1.703 12.158 1.00 96.12 66 LYS A CA 1
ATOM 540 C C . LYS A 1 66 ? 2.995 0.402 11.400 1.00 96.12 66 LYS A C 1
ATOM 542 O O . LYS A 1 66 ? 3.767 0.406 10.445 1.00 96.12 66 LYS A O 1
ATOM 547 N N . SER A 1 67 ? 2.359 -0.697 11.806 1.00 97.56 67 SER A N 1
ATOM 548 C CA . SER A 1 67 ? 2.494 -1.995 11.135 1.00 97.56 67 SER A CA 1
ATOM 549 C C . SER A 1 67 ? 1.906 -1.987 9.721 1.00 97.56 67 SER A C 1
ATOM 551 O O . SER A 1 67 ? 2.543 -2.485 8.795 1.00 97.56 67 SER A O 1
ATOM 553 N N . LEU A 1 68 ? 0.751 -1.339 9.542 1.00 97.56 68 LEU A N 1
ATOM 554 C CA . LEU A 1 68 ? 0.123 -1.102 8.244 1.00 97.56 68 LEU A CA 1
ATOM 555 C C . LEU A 1 68 ? 1.028 -0.283 7.320 1.00 97.56 68 LEU A C 1
ATOM 557 O O . LEU A 1 68 ? 1.303 -0.699 6.198 1.00 97.56 68 LEU A O 1
ATOM 561 N N . ALA A 1 69 ? 1.528 0.854 7.807 1.00 97.19 69 ALA A N 1
ATOM 562 C CA . ALA A 1 69 ? 2.433 1.709 7.054 1.00 97.19 69 ALA A CA 1
ATOM 563 C C . ALA A 1 69 ? 3.687 0.929 6.638 1.00 97.19 69 ALA A C 1
ATOM 565 O O . ALA A 1 69 ? 4.037 0.906 5.462 1.00 97.19 69 ALA A O 1
ATOM 566 N N . GLY A 1 70 ? 4.328 0.226 7.577 1.00 98.00 70 GLY A N 1
ATOM 567 C CA . GLY A 1 70 ? 5.508 -0.588 7.287 1.00 98.00 70 GLY A CA 1
ATOM 568 C C . GLY A 1 70 ? 5.255 -1.634 6.199 1.00 98.00 70 GLY A C 1
ATOM 569 O O . GLY A 1 70 ? 6.094 -1.820 5.318 1.00 98.00 70 GLY A O 1
ATOM 570 N N . TRP A 1 71 ? 4.085 -2.276 6.219 1.00 98.12 71 TRP A N 1
ATOM 571 C CA . TRP A 1 71 ? 3.693 -3.211 5.171 1.00 98.12 71 TRP A CA 1
ATOM 572 C C . TRP A 1 71 ? 3.486 -2.514 3.820 1.00 98.12 71 TRP A C 1
ATOM 574 O O . TRP A 1 71 ? 4.049 -2.969 2.827 1.00 98.12 71 TRP A O 1
ATOM 584 N N . LEU A 1 72 ? 2.757 -1.392 3.781 1.00 98.12 72 LEU A N 1
ATOM 585 C CA . LEU A 1 72 ? 2.489 -0.631 2.553 1.00 98.12 72 LEU A CA 1
ATOM 586 C C . LEU A 1 72 ? 3.780 -0.164 1.878 1.00 98.12 72 LEU A C 1
ATOM 588 O O . LEU A 1 72 ? 3.980 -0.409 0.689 1.00 98.12 72 LEU A O 1
ATOM 592 N N . TYR A 1 73 ? 4.690 0.443 2.642 1.00 98.19 73 TYR A N 1
ATOM 593 C CA . TYR A 1 73 ? 5.983 0.885 2.119 1.00 98.19 73 TYR A CA 1
ATOM 594 C C . TYR A 1 73 ? 6.816 -0.289 1.595 1.00 98.19 73 TYR A C 1
ATOM 596 O O . TYR A 1 73 ? 7.428 -0.178 0.534 1.00 98.19 73 TYR A O 1
ATOM 604 N N . LYS A 1 74 ? 6.801 -1.440 2.281 1.00 98.12 74 LYS A N 1
ATOM 605 C CA . LYS A 1 74 ? 7.491 -2.651 1.815 1.00 98.12 74 LYS A CA 1
ATOM 606 C C . LYS A 1 74 ? 6.872 -3.215 0.532 1.00 98.12 74 LYS A C 1
ATOM 608 O O . LYS A 1 74 ? 7.607 -3.622 -0.365 1.00 98.12 74 LYS A O 1
ATOM 613 N N . ALA A 1 75 ? 5.544 -3.238 0.433 1.00 97.88 75 ALA A N 1
ATOM 614 C CA . ALA A 1 75 ? 4.834 -3.706 -0.754 1.00 97.88 75 ALA A CA 1
ATOM 615 C C . ALA A 1 75 ? 5.155 -2.826 -1.972 1.00 97.88 75 ALA A C 1
ATOM 617 O O . ALA A 1 75 ? 5.548 -3.345 -3.016 1.00 97.88 75 ALA A O 1
AT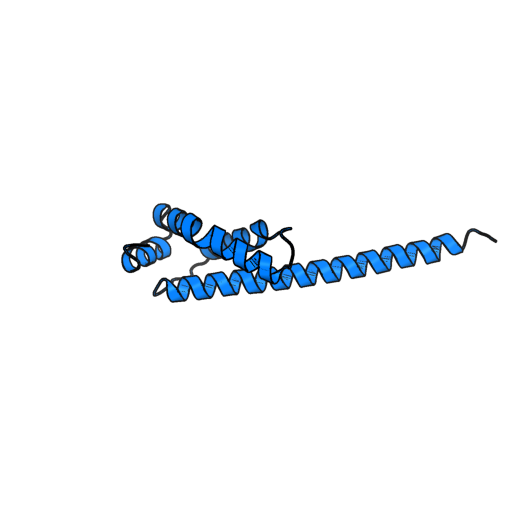OM 618 N N . VAL A 1 76 ? 5.077 -1.502 -1.809 1.00 98.00 76 VAL A N 1
ATOM 619 C CA . VAL A 1 76 ? 5.429 -0.519 -2.845 1.00 98.00 76 VAL A CA 1
ATOM 620 C C . VAL A 1 76 ? 6.900 -0.625 -3.244 1.00 98.00 76 VAL A C 1
ATOM 622 O O . VAL A 1 76 ? 7.202 -0.656 -4.432 1.00 98.00 76 VAL A O 1
ATOM 625 N N . TYR A 1 77 ? 7.814 -0.754 -2.279 1.00 97.94 77 TYR A N 1
ATOM 626 C CA . TYR A 1 77 ? 9.240 -0.944 -2.550 1.00 97.94 77 TYR A CA 1
ATOM 627 C C . TYR A 1 77 ? 9.500 -2.179 -3.421 1.00 97.94 77 TYR A C 1
ATOM 629 O O . TYR A 1 77 ? 10.155 -2.082 -4.456 1.00 97.94 77 TYR A O 1
ATOM 637 N N . ASN A 1 78 ? 8.938 -3.330 -3.043 1.00 97.19 78 ASN A N 1
ATOM 638 C CA . ASN A 1 78 ? 9.112 -4.570 -3.800 1.00 97.19 78 ASN A CA 1
ATOM 639 C C . ASN A 1 78 ? 8.567 -4.447 -5.230 1.00 97.19 78 ASN A C 1
ATOM 641 O O . ASN A 1 78 ? 9.220 -4.883 -6.176 1.00 97.19 78 ASN A O 1
ATOM 645 N N . ARG A 1 79 ? 7.393 -3.828 -5.396 1.00 95.94 79 ARG A N 1
ATOM 646 C CA . ARG A 1 79 ? 6.799 -3.583 -6.717 1.00 95.94 79 ARG A CA 1
ATOM 647 C C . ARG A 1 79 ? 7.646 -2.631 -7.561 1.00 95.94 79 ARG A C 1
ATOM 649 O O . ARG A 1 79 ? 7.885 -2.919 -8.729 1.00 95.94 79 ARG A O 1
ATOM 656 N N . ALA A 1 80 ? 8.170 -1.559 -6.969 1.00 95.88 80 ALA A N 1
ATOM 657 C CA . ALA A 1 80 ? 9.076 -0.640 -7.653 1.00 95.88 80 ALA A CA 1
ATOM 658 C C . ALA A 1 80 ? 10.342 -1.354 -8.152 1.00 95.88 80 ALA A C 1
ATOM 660 O O . ALA A 1 80 ? 10.726 -1.180 -9.308 1.00 95.88 80 ALA A O 1
ATOM 661 N N . LEU A 1 81 ? 10.958 -2.213 -7.328 1.00 94.75 81 LEU A N 1
ATOM 662 C CA . LEU A 1 81 ? 12.114 -3.006 -7.758 1.00 94.75 81 LEU A CA 1
ATOM 663 C C . LEU A 1 81 ? 11.775 -3.978 -8.892 1.00 94.75 81 LEU A C 1
ATOM 665 O O . LEU A 1 81 ? 12.563 -4.112 -9.829 1.00 94.75 81 LEU A O 1
ATOM 669 N N . ASN A 1 82 ? 10.615 -4.639 -8.823 1.00 94.88 82 ASN A N 1
ATOM 670 C CA . ASN A 1 82 ? 10.154 -5.527 -9.890 1.00 94.88 82 ASN A CA 1
ATOM 671 C C . ASN A 1 82 ? 9.984 -4.756 -11.204 1.00 94.88 82 ASN A C 1
ATOM 673 O O . ASN A 1 82 ? 10.548 -5.159 -12.216 1.00 94.88 82 ASN A O 1
ATOM 677 N N . MET A 1 83 ? 9.332 -3.591 -11.172 1.00 93.12 83 MET A N 1
ATOM 678 C CA . MET A 1 83 ? 9.180 -2.745 -12.357 1.00 93.12 83 MET A CA 1
ATOM 679 C C . MET A 1 83 ? 10.536 -2.319 -12.941 1.00 93.12 83 MET A C 1
ATOM 681 O O . MET A 1 83 ? 10.725 -2.356 -14.157 1.00 93.12 83 MET A O 1
ATOM 685 N N . ILE A 1 84 ? 11.497 -1.919 -12.100 1.00 92.44 84 ILE A N 1
ATOM 686 C CA . ILE A 1 84 ? 12.850 -1.549 -12.551 1.00 92.44 84 ILE A CA 1
ATOM 687 C C . ILE A 1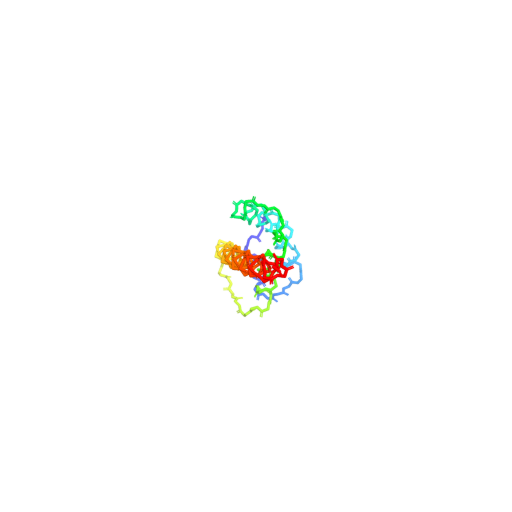 84 ? 13.526 -2.739 -13.243 1.00 92.44 84 ILE A C 1
ATOM 689 O O . ILE A 1 84 ? 14.091 -2.584 -14.327 1.00 92.44 84 ILE A O 1
ATOM 693 N N . ARG A 1 85 ? 13.433 -3.930 -12.643 1.00 92.69 85 ARG A N 1
ATOM 694 C CA . ARG A 1 85 ? 13.978 -5.168 -13.208 1.00 92.69 85 ARG A CA 1
ATOM 695 C C . ARG A 1 85 ? 13.338 -5.505 -14.555 1.00 92.69 85 ARG A C 1
ATOM 697 O O . ARG A 1 85 ? 14.054 -5.848 -15.494 1.00 92.69 85 ARG A O 1
ATOM 704 N N . ASP A 1 86 ? 12.022 -5.384 -14.667 1.00 91.50 86 ASP A N 1
ATOM 705 C CA . ASP A 1 86 ? 11.290 -5.698 -15.894 1.00 91.50 86 ASP A CA 1
ATOM 706 C C . ASP A 1 86 ? 11.609 -4.703 -17.012 1.00 91.50 86 ASP A C 1
ATOM 708 O O . ASP A 1 86 ? 11.824 -5.107 -18.156 1.00 91.50 86 ASP A O 1
ATOM 712 N N . ARG A 1 87 ? 11.759 -3.413 -16.682 1.00 90.00 87 ARG A N 1
ATOM 713 C CA . ARG A 1 87 ? 12.228 -2.389 -17.630 1.00 90.00 87 ARG A CA 1
ATOM 714 C C . ARG A 1 87 ? 13.635 -2.670 -18.137 1.00 90.00 87 ARG A C 1
ATOM 716 O O . ARG A 1 87 ? 13.887 -2.516 -19.330 1.00 90.00 87 ARG A O 1
ATOM 723 N N . ASP A 1 88 ? 14.549 -3.067 -17.258 1.00 90.50 88 ASP A N 1
ATOM 724 C CA . ASP A 1 88 ? 15.918 -3.398 -17.656 1.00 90.50 88 ASP A CA 1
ATOM 725 C C . ASP A 1 88 ? 15.956 -4.640 -18.561 1.00 90.50 88 ASP A C 1
ATOM 727 O O . ASP A 1 88 ? 16.590 -4.634 -19.617 1.00 90.50 88 ASP A O 1
ATOM 731 N N . ASN A 1 89 ? 15.182 -5.675 -18.223 1.00 92.56 89 ASN A N 1
ATOM 732 C CA . ASN A 1 89 ? 15.023 -6.855 -19.071 1.00 92.56 89 ASN A CA 1
ATOM 733 C C . ASN A 1 89 ? 14.440 -6.498 -20.446 1.00 92.56 89 ASN A C 1
ATOM 735 O O . ASN A 1 89 ? 14.987 -6.914 -21.468 1.00 92.56 89 ASN A O 1
ATOM 739 N N . ALA A 1 90 ? 13.374 -5.693 -20.489 1.00 89.94 90 ALA A N 1
ATOM 740 C CA . ALA A 1 90 ? 12.764 -5.240 -21.736 1.00 89.94 90 ALA A CA 1
ATOM 741 C C . ALA A 1 90 ? 13.760 -4.448 -22.598 1.00 89.94 90 ALA A C 1
ATOM 743 O O . ALA A 1 90 ? 13.879 -4.707 -23.795 1.00 89.94 90 ALA A O 1
ATOM 744 N N . ARG A 1 91 ? 14.544 -3.542 -21.994 1.00 90.38 91 ARG A N 1
ATOM 745 C CA . ARG A 1 91 ? 15.609 -2.797 -22.690 1.00 90.38 91 ARG A CA 1
ATOM 746 C C . ARG A 1 91 ? 16.666 -3.723 -23.289 1.00 90.38 91 ARG A C 1
ATOM 748 O O . ARG A 1 91 ? 17.055 -3.519 -24.436 1.00 90.38 91 ARG A O 1
ATOM 755 N N . ARG A 1 92 ? 17.101 -4.755 -22.560 1.00 91.19 92 ARG A N 1
ATOM 756 C CA . ARG A 1 92 ? 18.067 -5.750 -23.066 1.00 91.19 92 ARG A CA 1
ATOM 757 C C . ARG A 1 92 ? 17.507 -6.542 -24.244 1.00 91.19 92 ARG A C 1
ATOM 759 O O . ARG A 1 92 ? 18.193 -6.701 -25.248 1.00 91.19 92 ARG A O 1
ATOM 766 N N . LEU A 1 93 ? 16.261 -7.008 -24.144 1.00 91.69 93 LEU A N 1
ATOM 767 C CA . LEU A 1 93 ? 15.601 -7.747 -25.224 1.00 91.69 93 LEU A CA 1
ATOM 768 C C . LEU A 1 93 ? 15.450 -6.888 -26.486 1.00 91.69 93 LEU A C 1
ATOM 770 O O . LEU A 1 93 ? 15.769 -7.352 -27.581 1.00 91.69 93 LEU A O 1
ATOM 774 N N . LEU A 1 94 ? 15.039 -5.626 -26.331 1.00 89.94 94 LEU A N 1
ATOM 775 C CA . LEU A 1 94 ? 14.954 -4.672 -27.437 1.00 89.94 94 LEU A CA 1
ATOM 776 C C . LEU A 1 94 ? 16.328 -4.397 -28.061 1.00 89.94 94 LEU A C 1
ATOM 778 O O . LEU A 1 94 ? 16.450 -4.447 -29.282 1.00 89.94 94 LEU A O 1
ATOM 782 N N . GLY A 1 95 ? 17.368 -4.188 -27.247 1.00 87.94 95 GLY A N 1
ATOM 783 C CA . GLY A 1 95 ? 18.744 -4.005 -27.722 1.00 87.94 95 GLY A CA 1
ATOM 784 C C . GLY A 1 95 ? 19.269 -5.205 -28.517 1.00 87.94 95 GLY A C 1
ATOM 785 O O . GLY A 1 95 ? 19.881 -5.039 -29.577 1.00 87.94 95 GLY A O 1
ATOM 786 N N . ASN A 1 96 ? 18.977 -6.424 -28.057 1.00 83.56 96 ASN A N 1
ATOM 787 C CA . ASN A 1 96 ? 19.326 -7.654 -28.769 1.00 83.56 96 ASN A CA 1
ATOM 788 C C . ASN A 1 96 ? 18.596 -7.756 -30.114 1.00 83.56 96 ASN A C 1
ATOM 790 O O . ASN A 1 96 ? 19.213 -8.099 -31.121 1.00 83.56 96 ASN A O 1
ATOM 794 N N . TYR A 1 97 ? 17.308 -7.408 -30.155 1.00 78.81 97 TYR A N 1
ATOM 795 C CA . TYR A 1 97 ? 16.525 -7.397 -31.390 1.00 78.81 97 TYR A CA 1
ATOM 796 C C . TYR A 1 97 ? 17.055 -6.365 -32.398 1.00 78.81 97 TYR A C 1
ATOM 798 O O . TYR A 1 97 ? 17.281 -6.699 -33.560 1.00 78.81 97 TYR A O 1
ATOM 806 N N . THR A 1 98 ? 17.352 -5.137 -31.957 1.00 72.75 98 THR A N 1
ATOM 807 C CA . THR A 1 98 ? 17.926 -4.099 -32.833 1.00 72.75 98 THR A CA 1
ATOM 808 C C . THR A 1 98 ? 19.315 -4.474 -33.351 1.00 72.75 98 THR A C 1
ATOM 810 O O . THR A 1 98 ? 19.631 -4.218 -34.512 1.00 72.75 98 THR A O 1
ATOM 813 N N . SER A 1 99 ? 20.131 -5.133 -32.522 1.00 71.69 99 SER A N 1
ATOM 814 C CA . SER A 1 99 ? 21.462 -5.614 -32.919 1.00 71.69 99 SER A CA 1
ATOM 815 C C . SER A 1 99 ? 21.362 -6.760 -33.933 1.00 71.69 99 SER A C 1
ATOM 817 O O . SER A 1 99 ? 22.108 -6.791 -34.910 1.00 71.69 99 SER A O 1
ATOM 819 N N . GLY A 1 100 ? 20.395 -7.665 -33.746 1.00 62.84 100 GLY A N 1
ATOM 820 C CA . GLY A 1 100 ? 20.088 -8.744 -34.683 1.00 62.84 100 GLY A CA 1
ATOM 821 C C . GLY A 1 100 ? 19.567 -8.249 -36.035 1.00 62.84 100 GLY A C 1
ATOM 822 O O . GLY A 1 100 ? 19.962 -8.794 -37.061 1.00 62.84 100 GLY A O 1
ATOM 823 N N . ILE A 1 101 ? 18.747 -7.190 -36.066 1.00 60.97 101 ILE A N 1
ATOM 824 C CA . ILE A 1 101 ? 18.313 -6.555 -37.325 1.00 60.97 101 ILE A CA 1
ATOM 825 C C . ILE A 1 101 ? 19.505 -5.944 -38.069 1.00 60.97 101 ILE A C 1
ATOM 827 O O . ILE A 1 101 ? 19.626 -6.145 -39.274 1.00 60.97 101 ILE A O 1
ATOM 831 N N . SER A 1 102 ? 20.400 -5.236 -37.371 1.00 54.66 102 SER A N 1
ATOM 832 C CA . SER A 1 102 ? 21.594 -4.640 -37.992 1.00 54.66 102 SER A CA 1
ATOM 833 C C . SER A 1 102 ? 22.508 -5.702 -38.627 1.00 54.66 102 SER A C 1
ATOM 835 O O . SER A 1 102 ? 22.973 -5.532 -39.752 1.00 54.66 102 SER A O 1
ATOM 837 N N . LEU A 1 103 ? 22.686 -6.851 -37.960 1.00 53.31 103 LEU A N 1
ATOM 838 C CA . LEU A 1 103 ? 23.437 -7.993 -38.499 1.00 53.31 103 LEU A CA 1
ATOM 839 C C . LEU A 1 103 ? 22.734 -8.676 -39.687 1.00 53.31 103 LEU A C 1
ATOM 841 O O . LEU A 1 103 ? 23.411 -9.124 -40.607 1.00 53.31 103 LEU A O 1
ATOM 845 N N . ASN A 1 104 ? 21.397 -8.739 -39.703 1.00 52.91 104 ASN A N 1
ATOM 846 C CA . ASN A 1 104 ? 20.639 -9.341 -40.809 1.00 52.91 104 ASN A CA 1
ATOM 847 C C . ASN A 1 104 ? 20.549 -8.425 -42.045 1.00 52.91 104 ASN A C 1
ATOM 849 O O . ASN A 1 104 ? 20.631 -8.905 -43.172 1.00 52.91 104 ASN A O 1
ATOM 853 N N . CYS A 1 105 ? 20.432 -7.106 -41.861 1.00 49.88 105 CYS A N 1
ATOM 854 C CA . CYS A 1 105 ? 20.422 -6.145 -42.971 1.00 49.88 105 CYS A CA 1
ATOM 855 C C . CYS A 1 105 ? 21.803 -5.953 -43.625 1.00 49.88 105 CYS A C 1
ATOM 857 O O . CYS A 1 105 ? 21.871 -5.511 -44.769 1.00 49.88 105 CYS A O 1
ATOM 859 N N . GLY A 1 106 ? 22.900 -6.299 -42.940 1.00 50.66 106 GLY A N 1
ATOM 860 C CA . GLY A 1 106 ? 24.259 -6.218 -43.488 1.00 50.66 106 GLY A CA 1
ATOM 861 C C . GLY A 1 106 ? 24.610 -7.286 -44.534 1.00 50.66 106 GLY A C 1
ATOM 862 O O . GLY A 1 106 ? 25.642 -7.156 -45.186 1.00 50.66 106 GLY A O 1
ATOM 863 N N . LEU A 1 107 ? 23.781 -8.324 -44.721 1.00 47.84 107 LEU A N 1
ATOM 864 C CA . LEU A 1 107 ? 24.052 -9.417 -45.670 1.00 47.84 107 LEU A CA 1
ATOM 865 C C . LEU A 1 107 ? 23.412 -9.240 -47.063 1.00 47.84 107 LEU A C 1
ATOM 867 O O . LEU A 1 107 ? 23.557 -10.122 -47.903 1.00 47.84 107 LEU A O 1
ATOM 871 N N . VAL A 1 108 ? 22.726 -8.122 -47.331 1.00 45.75 108 VAL A N 1
ATOM 872 C CA . VAL A 1 108 ? 22.065 -7.841 -48.629 1.00 45.75 108 VAL A CA 1
ATOM 873 C C . VAL A 1 108 ? 22.753 -6.680 -49.362 1.00 45.75 108 VAL A C 1
ATOM 875 O O . VAL A 1 108 ? 22.104 -5.807 -49.929 1.00 45.75 108 VAL A O 1
ATOM 878 N N . LEU A 1 109 ? 24.086 -6.626 -49.310 1.00 39.72 109 LEU A N 1
ATOM 879 C CA . LEU A 1 109 ? 24.894 -5.624 -50.021 1.00 39.72 109 LEU A CA 1
ATOM 880 C C . LEU A 1 109 ? 26.211 -6.218 -50.555 1.00 39.72 109 LEU A C 1
ATOM 882 O O . LEU A 1 109 ? 27.281 -5.630 -50.402 1.00 39.72 109 LEU A O 1
ATOM 886 N N . ILE A 1 110 ? 26.127 -7.391 -51.189 1.00 41.25 110 ILE A N 1
ATOM 887 C CA . ILE A 1 110 ? 27.184 -7.932 -52.059 1.00 41.25 110 ILE A CA 1
ATOM 888 C C . ILE A 1 110 ? 26.559 -8.307 -53.399 1.00 41.25 110 ILE A C 1
ATOM 890 O O . ILE A 1 110 ? 25.482 -8.944 -53.365 1.00 41.25 110 ILE A O 1
#